Protein AF-A0A7R9FUV2-F1 (afdb_monomer)

Foldseek 3Di:
DDDPQWDQAPVGDIDGLLQQCLPDQPDPVSRSNPPDFVLSNCVNVLNLLQACVPDQPGPVSRSNPPLPPPDVQWDQQSNDSDTHHLLQQCAPDQPDPVSCSVPLQWAFDQDQVCSVVPDHDPHHATWGHHRNGIDGDDDPPPVVVVVVVVPDDDPVNVVVVVVVVVPPD

Organism: NCBI:txid69355

Solvent-accessible surface area (backbone atoms only — not comparable to full-atom values): 10008 Å² total; per-residue (Å²): 116,92,58,95,62,45,37,69,31,84,76,70,50,68,44,49,48,58,50,30,29,54,87,49,81,76,35,95,72,40,46,36,62,50,93,66,52,58,34,45,36,32,47,35,67,70,38,52,66,53,44,60,63,89,53,80,77,30,97,80,42,43,20,66,47,85,60,80,68,46,64,94,71,40,38,68,32,66,90,46,102,47,64,45,56,27,61,50,24,30,60,85,50,68,81,33,98,83,31,51,40,54,46,82,37,60,49,40,22,77,45,65,82,55,55,77,66,77,57,90,45,97,61,56,41,55,30,39,40,46,35,57,42,64,44,72,69,78,71,84,60,56,71,59,57,48,66,68,48,82,56,84,79,49,74,67,56,57,49,48,52,53,47,54,68,70,63,70,123

pLDDT: mean 77.64, std 14.31, 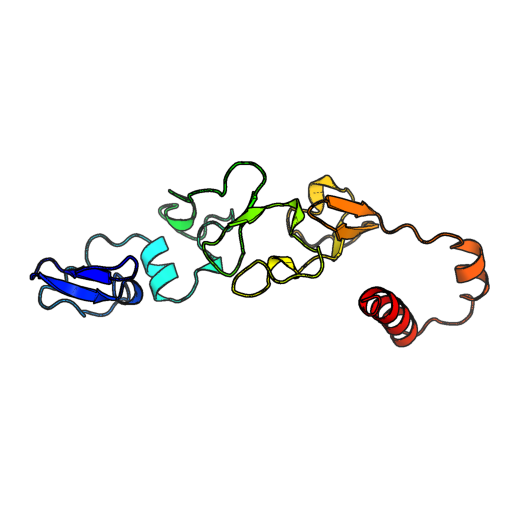range [40.72, 94.88]

Mean predicted aligned error: 15.13 Å

Nearest PDB structures (foldseek):
  7qbf-assembly1_C  TM=4.798E-01  e=4.348E-05  Homo sapiens
  5b4y-assembly1_B  TM=4.843E-01  e=1.381E-04  Homo sapiens
  2kri-assembly1_B  TM=9.204E-01  e=1.907E-02  Homo sapiens
  7qbd-assembly2_D  TM=4.870E-01  e=2.538E-04  Homo sapiens
  2fcw-assembly1_B  TM=4.653E-01  e=6.321E-04  Homo sapiens

Sequence (169 aa):
CRGPDVYECGSGECISVLLRCNQAKDCEDGSDERDCTCAELLQAKFLLRKICDGVSDCWDFSDEKNCEWCTPGQYHCLESQSCVDRDRVCDGIHDCPYGDDESHCVTVSPTESEADDHLYHRHGFLMIRKGGNWGKLCLENFNEIVREADTHWAITDIGRAACRALTYT

Radius of gyration: 22.47 Å; Cα contacts (8 Å, |Δi|>4): 250; chains: 1; bounding box: 61×35×59 Å

Structure (mmCIF, N/CA/C/O backbone):
data_AF-A0A7R9FUV2-F1
#
_entry.id   AF-A0A7R9FUV2-F1
#
loop_
_atom_site.group_PDB
_atom_site.id
_atom_site.type_symbol
_atom_site.label_atom_id
_atom_site.label_alt_id
_atom_site.label_comp_id
_atom_site.label_asym_id
_atom_site.label_entity_id
_atom_site.label_seq_id
_atom_site.pdbx_PDB_ins_code
_atom_site.Cartn_x
_atom_site.Cartn_y
_atom_site.Cartn_z
_atom_site.occupancy
_atom_site.B_iso_or_equiv
_atom_site.auth_seq_id
_atom_site.auth_comp_id
_atom_site.auth_asym_id
_atom_site.auth_atom_id
_atom_site.pdbx_PDB_model_num
ATOM 1 N N . CYS A 1 1 ? -21.450 7.288 20.146 1.00 76.25 1 CYS A N 1
ATOM 2 C CA . CYS A 1 1 ? -20.144 7.622 19.534 1.00 76.25 1 CYS A CA 1
ATOM 3 C C . CYS A 1 1 ? -20.340 8.181 18.120 1.00 76.25 1 CYS A C 1
ATOM 5 O O . CYS A 1 1 ? -21.251 7.721 17.446 1.00 76.25 1 CYS A O 1
ATOM 7 N N . ARG A 1 2 ? -19.612 9.214 17.658 1.00 73.25 2 ARG A N 1
ATOM 8 C CA . ARG A 1 2 ? -19.780 9.754 16.284 1.00 73.25 2 ARG A CA 1
ATOM 9 C C . ARG A 1 2 ? -18.431 10.071 15.635 1.00 73.25 2 ARG A C 1
ATOM 11 O O . ARG A 1 2 ? -17.863 11.122 15.904 1.00 73.25 2 ARG A O 1
ATOM 18 N N . GLY A 1 3 ? -17.964 9.164 14.784 1.00 73.19 3 GLY A N 1
ATOM 19 C CA . GLY A 1 3 ? -16.744 9.284 13.981 1.00 73.19 3 GLY A CA 1
ATOM 20 C C . GLY A 1 3 ? -16.286 7.904 13.486 1.00 73.19 3 GLY A C 1
ATOM 21 O O . GLY A 1 3 ? -16.656 6.917 14.119 1.00 73.19 3 GLY A O 1
ATOM 22 N N . PRO A 1 4 ? -15.525 7.820 12.378 1.00 73.44 4 PRO A N 1
ATOM 23 C CA . PRO A 1 4 ? -14.991 6.552 11.868 1.00 73.44 4 PRO A CA 1
ATOM 24 C C . PRO A 1 4 ? -13.932 5.930 12.798 1.00 73.44 4 PRO A C 1
ATOM 26 O O . PRO A 1 4 ? -13.773 4.717 12.809 1.00 73.44 4 PRO A O 1
ATOM 29 N N . ASP A 1 5 ? -13.282 6.737 13.643 1.00 81.88 5 ASP A N 1
ATOM 30 C CA . ASP A 1 5 ? -12.181 6.301 14.519 1.00 81.88 5 ASP A CA 1
ATOM 31 C C . ASP A 1 5 ? -12.619 5.965 15.957 1.00 81.88 5 ASP A C 1
ATOM 33 O O . ASP A 1 5 ? -11.798 5.961 16.881 1.00 81.88 5 ASP A O 1
ATOM 37 N N . VAL A 1 6 ? -13.920 5.747 16.183 1.00 89.31 6 VAL A N 1
ATOM 38 C CA . VAL A 1 6 ? -14.500 5.586 17.525 1.00 89.31 6 VAL A CA 1
ATOM 39 C C . VAL A 1 6 ? -15.315 4.298 17.616 1.00 89.31 6 VAL A C 1
ATOM 41 O O . VAL A 1 6 ? -16.228 4.080 16.823 1.00 89.31 6 VAL A O 1
ATOM 44 N N . TYR A 1 7 ? -15.030 3.489 18.633 1.00 90.50 7 TYR A N 1
ATOM 45 C CA . TYR A 1 7 ? -15.765 2.279 18.985 1.00 90.50 7 TYR A CA 1
ATOM 46 C C . TYR A 1 7 ? -16.711 2.539 20.167 1.00 90.50 7 TYR A C 1
ATOM 48 O O . TYR A 1 7 ? -16.351 3.233 21.119 1.00 90.50 7 TYR A O 1
ATOM 56 N N . GLU A 1 8 ? -17.929 1.998 20.094 1.00 93.44 8 GLU A N 1
ATOM 57 C CA . GLU A 1 8 ? -18.927 2.065 21.167 1.00 93.44 8 GLU A CA 1
ATOM 58 C C . GLU A 1 8 ? -18.901 0.768 21.977 1.00 93.44 8 GLU A C 1
ATOM 60 O O . GLU A 1 8 ? -19.211 -0.303 21.457 1.00 93.44 8 GLU A O 1
ATOM 65 N N . CYS A 1 9 ? -18.523 0.870 23.248 1.00 93.31 9 CYS A N 1
ATOM 66 C CA . CYS A 1 9 ? -18.495 -0.248 24.181 1.00 93.31 9 CYS A CA 1
ATOM 67 C C . CYS A 1 9 ? -19.910 -0.747 24.508 1.00 93.31 9 CYS A C 1
ATOM 69 O O . CYS A 1 9 ? -20.889 -0.001 24.452 1.00 93.31 9 CYS A O 1
ATOM 71 N N . GLY A 1 10 ? -20.015 -1.998 24.960 1.00 92.06 10 GLY A N 1
ATOM 72 C CA . GLY A 1 10 ? -21.259 -2.597 25.447 1.00 92.06 10 GLY A CA 1
ATOM 73 C C . GLY A 1 10 ? -21.867 -1.873 26.656 1.00 92.06 10 GLY A C 1
ATOM 74 O O . GLY A 1 10 ? -23.087 -1.897 26.827 1.00 92.06 10 GLY A O 1
ATOM 75 N N . SER A 1 11 ? -21.048 -1.188 27.460 1.00 92.88 11 SER A N 1
ATOM 76 C CA . SER A 1 11 ? -21.485 -0.312 28.560 1.00 92.88 11 SER A CA 1
ATOM 77 C C . SER A 1 11 ? -21.907 1.103 28.122 1.00 92.88 11 SER A C 1
ATOM 79 O O . SER A 1 11 ? -22.502 1.829 28.922 1.00 92.88 11 SER A O 1
ATOM 81 N N . GLY A 1 12 ? -21.719 1.468 26.846 1.00 91.88 12 GLY A N 1
ATOM 82 C CA . GLY A 1 12 ? -22.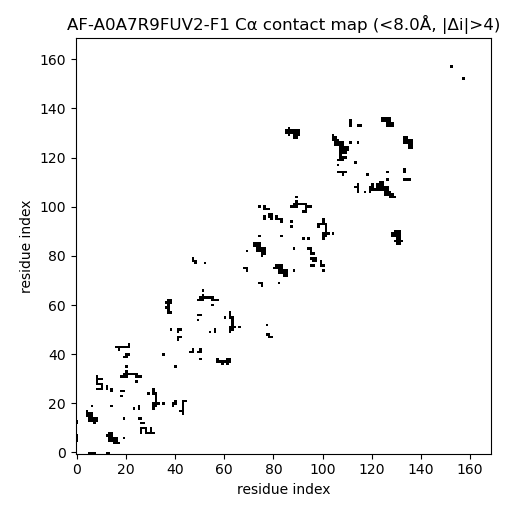187 2.723 26.240 1.00 91.88 12 GLY A CA 1
ATOM 83 C C . GLY A 1 12 ? -21.155 3.857 26.179 1.00 91.88 12 GLY A C 1
ATOM 84 O O . GLY A 1 12 ? -21.453 4.938 25.665 1.00 91.88 12 GLY A O 1
ATOM 85 N N . GLU A 1 13 ? -19.947 3.645 26.691 1.00 93.56 13 GLU A N 1
ATOM 86 C CA . GLU A 1 13 ? -18.810 4.543 26.526 1.00 93.56 13 GLU A CA 1
ATOM 87 C C . GLU A 1 13 ? -18.197 4.455 25.121 1.00 93.56 13 GLU A C 1
ATOM 89 O O . GLU A 1 13 ? -18.383 3.492 24.379 1.00 93.56 13 GLU A O 1
ATOM 94 N N . CYS A 1 14 ? -17.464 5.501 24.750 1.00 94.00 14 CYS A N 1
ATOM 95 C CA . CYS A 1 14 ? -16.830 5.629 23.447 1.00 94.00 14 CYS A CA 1
ATOM 96 C C . CYS A 1 14 ? -15.318 5.651 23.610 1.00 94.00 14 CYS A C 1
ATOM 98 O O . CYS A 1 14 ? -14.792 6.557 24.261 1.00 94.00 14 CYS A O 1
ATOM 100 N N . ILE A 1 15 ? -14.633 4.716 22.967 1.00 92.38 15 ILE A N 1
ATOM 101 C CA . ILE A 1 15 ? -13.171 4.630 22.955 1.00 92.38 15 ILE A CA 1
ATOM 102 C C . ILE A 1 15 ? -12.645 4.769 21.522 1.00 92.38 15 ILE A C 1
ATOM 104 O O . ILE A 1 15 ? -13.413 4.722 20.563 1.00 92.38 15 ILE A O 1
ATOM 108 N N . SER A 1 16 ? -11.341 4.980 21.349 1.00 89.94 16 SER A N 1
ATOM 109 C CA . SER A 1 16 ? -10.736 4.976 20.011 1.00 89.94 16 SER A CA 1
ATOM 110 C C . SER A 1 16 ? -10.776 3.570 19.411 1.00 89.94 16 SER A C 1
ATOM 112 O O . SER A 1 16 ? -10.618 2.593 20.136 1.00 89.94 16 SER A O 1
ATOM 114 N N . VAL A 1 17 ? -10.915 3.459 18.089 1.00 85.38 17 VAL A N 1
ATOM 115 C CA . VAL A 1 17 ? -10.801 2.174 17.376 1.00 85.38 17 VAL A CA 1
ATOM 116 C C . VAL A 1 17 ? -9.452 1.480 17.626 1.00 85.38 17 VAL A C 1
ATOM 118 O O . VAL A 1 17 ? -9.391 0.260 17.650 1.00 85.38 17 VAL A O 1
ATOM 121 N N . LEU A 1 18 ? -8.388 2.241 17.911 1.00 85.88 18 LEU A N 1
ATOM 122 C CA . LEU A 1 18 ? -7.069 1.701 18.271 1.00 85.88 18 LEU A CA 1
ATOM 123 C C . LEU A 1 18 ? -7.024 1.073 19.673 1.00 85.88 18 LEU A C 1
ATOM 125 O O . LEU A 1 18 ? -6.069 0.371 19.996 1.00 85.88 18 LEU A O 1
ATOM 129 N N . LEU A 1 19 ? -8.021 1.363 20.515 1.00 90.81 19 LEU A N 1
ATOM 130 C CA . LEU A 1 19 ? -8.175 0.771 21.844 1.00 90.81 19 LEU A CA 1
ATOM 131 C C . LEU A 1 19 ? -9.060 -0.478 21.825 1.00 90.81 19 LEU A C 1
ATOM 133 O O . LEU A 1 19 ? -9.177 -1.153 22.833 1.00 90.81 19 LEU A O 1
ATOM 137 N N . ARG A 1 20 ? -9.679 -0.807 20.689 1.00 91.38 20 ARG A N 1
ATOM 138 C CA . ARG A 1 20 ? -10.380 -2.077 20.543 1.00 91.38 20 ARG A CA 1
ATOM 139 C C . ARG A 1 20 ? -9.371 -3.185 20.244 1.00 91.38 20 ARG A C 1
ATOM 141 O O . ARG A 1 20 ? -8.560 -3.042 19.333 1.00 91.38 20 ARG A O 1
ATOM 148 N N . CYS A 1 21 ? -9.465 -4.300 20.966 1.00 92.56 21 CYS A N 1
ATOM 149 C CA . CYS A 1 21 ? -8.633 -5.487 20.770 1.00 92.56 21 CYS A CA 1
ATOM 150 C C . CYS A 1 21 ? -7.127 -5.220 20.944 1.00 92.56 21 CYS A C 1
ATOM 152 O O . CYS A 1 21 ? -6.285 -5.835 20.277 1.00 92.56 21 CYS A O 1
ATOM 154 N N . ASN A 1 22 ? -6.775 -4.297 21.842 1.00 91.56 22 ASN A N 1
ATOM 155 C CA . ASN A 1 22 ? -5.399 -3.884 22.116 1.00 91.56 22 ASN A CA 1
ATOM 156 C C . ASN A 1 22 ? -4.748 -4.680 23.269 1.00 91.56 22 ASN A C 1
ATOM 158 O O . ASN A 1 22 ? -3.617 -4.382 23.661 1.00 91.56 22 ASN A O 1
ATOM 162 N N . GLN A 1 23 ? -5.425 -5.716 23.778 1.00 91.25 23 GLN A N 1
ATOM 163 C CA . GLN A 1 23 ? -5.040 -6.533 24.935 1.00 91.25 23 GLN A CA 1
ATOM 164 C C . GLN A 1 23 ? -5.127 -5.812 26.289 1.00 91.25 23 GLN A C 1
ATOM 166 O O . GLN A 1 23 ? -4.614 -6.325 27.292 1.00 91.25 23 GLN A O 1
ATOM 171 N N . ALA A 1 24 ? -5.779 -4.653 26.344 1.00 92.94 24 ALA A N 1
ATOM 172 C CA . ALA A 1 24 ? -6.048 -3.896 27.553 1.00 92.94 24 ALA A CA 1
ATOM 173 C C . ALA A 1 24 ? -7.556 -3.704 27.728 1.00 92.94 24 ALA A C 1
ATOM 175 O O . ALA A 1 24 ? -8.304 -3.599 26.774 1.00 92.94 24 ALA A O 1
ATOM 176 N N . LYS A 1 25 ? -8.012 -3.691 28.982 1.00 94.88 25 LYS A N 1
ATOM 177 C CA . LYS A 1 25 ? -9.408 -3.389 29.294 1.00 94.88 25 LYS A CA 1
ATOM 178 C C . LYS A 1 25 ? -9.576 -1.871 29.379 1.00 94.88 25 LYS A C 1
ATOM 180 O O . LYS A 1 25 ? -9.292 -1.292 30.430 1.00 94.88 25 LYS A O 1
ATOM 185 N N . ASP A 1 26 ? -10.064 -1.272 28.308 1.00 94.62 26 ASP A N 1
ATOM 186 C CA . ASP A 1 26 ? -10.419 0.138 28.175 1.00 94.62 26 ASP A CA 1
ATOM 187 C C . ASP A 1 26 ? -11.932 0.375 28.343 1.00 94.62 26 ASP A C 1
ATOM 189 O O . ASP A 1 26 ? -12.325 1.399 28.908 1.00 94.62 26 ASP A O 1
ATOM 193 N N . CYS A 1 27 ? -12.788 -0.580 27.951 1.00 94.69 27 CYS A N 1
ATOM 194 C CA . CYS A 1 27 ? -14.220 -0.533 28.281 1.00 94.69 27 CYS A CA 1
ATOM 195 C C . CYS A 1 27 ? -14.477 -0.926 29.751 1.00 94.69 27 CYS A C 1
ATOM 197 O O . CYS A 1 27 ? -13.857 -1.848 30.294 1.00 94.69 27 CYS A O 1
ATOM 199 N N . GLU A 1 28 ? -15.473 -0.317 30.402 1.00 94.38 28 GLU A N 1
ATOM 200 C CA . GLU A 1 28 ? -15.859 -0.638 31.786 1.00 94.38 28 GLU A CA 1
ATOM 201 C C . GLU A 1 28 ? -16.344 -2.091 31.909 1.00 94.38 28 GLU A C 1
ATOM 203 O O . GLU A 1 28 ? -16.008 -2.799 32.871 1.00 94.38 28 GLU A O 1
ATOM 208 N N . ASP A 1 29 ? -17.054 -2.579 30.892 1.00 94.00 29 ASP A N 1
ATOM 209 C CA . ASP A 1 29 ? -17.514 -3.960 30.781 1.00 94.00 29 ASP A CA 1
ATOM 210 C C . ASP A 1 29 ? -16.506 -4.905 30.089 1.00 94.00 29 ASP A C 1
ATOM 212 O O . ASP A 1 29 ? -16.748 -6.113 30.010 1.00 94.00 29 ASP A O 1
ATOM 216 N N . GLY A 1 30 ? -15.376 -4.392 29.590 1.00 92.38 30 GLY A N 1
ATOM 217 C CA . GLY A 1 30 ? -14.372 -5.163 28.845 1.00 92.38 30 GLY A CA 1
ATOM 218 C C . GLY A 1 30 ? -14.881 -5.732 27.515 1.00 92.38 30 GLY A C 1
ATOM 219 O O . GLY A 1 30 ? -14.527 -6.852 27.144 1.00 92.38 30 GLY A O 1
ATOM 220 N N . SER A 1 31 ? -15.839 -5.068 26.866 1.00 94.81 31 SER A N 1
ATOM 221 C CA . SER A 1 31 ? -16.360 -5.467 25.546 1.00 94.81 31 SER A CA 1
ATOM 222 C C . SER A 1 31 ? -15.415 -5.165 24.387 1.00 94.81 31 SER A C 1
ATOM 224 O O . SER A 1 31 ? -15.506 -5.823 23.351 1.00 94.81 31 SER A O 1
ATOM 226 N N . ASP A 1 32 ? -14.502 -4.216 24.559 1.00 93.69 32 ASP A N 1
ATOM 227 C CA . ASP A 1 32 ? -13.383 -3.915 23.665 1.00 93.69 32 ASP A CA 1
ATOM 228 C C . ASP A 1 32 ? -12.502 -5.126 23.363 1.00 93.69 32 ASP A C 1
ATOM 230 O O . ASP A 1 32 ? -12.053 -5.258 22.233 1.00 93.69 32 ASP A O 1
ATOM 234 N N . GLU A 1 33 ? -12.339 -6.038 24.320 1.00 94.75 33 GLU A N 1
ATOM 235 C CA . GLU A 1 33 ? -11.458 -7.210 24.197 1.00 94.75 33 GLU A CA 1
ATOM 236 C C . GLU A 1 33 ? -12.210 -8.523 23.909 1.00 94.75 33 GLU A C 1
ATOM 238 O O . GLU A 1 33 ? -11.668 -9.623 24.053 1.00 94.75 33 GLU A O 1
ATOM 243 N N . ARG A 1 34 ? -13.492 -8.434 23.536 1.00 92.00 34 ARG A N 1
ATOM 244 C CA . ARG A 1 34 ? -14.338 -9.588 23.199 1.00 92.00 34 ARG A CA 1
ATOM 245 C C . ARG A 1 34 ? -14.565 -9.686 21.692 1.00 92.00 34 ARG A C 1
ATOM 247 O O . ARG A 1 34 ? -14.757 -8.672 21.023 1.00 92.00 34 ARG A O 1
ATOM 254 N N . ASP A 1 35 ? -14.589 -10.927 21.199 1.00 89.75 35 ASP A N 1
ATOM 255 C CA . ASP A 1 35 ? -14.830 -11.288 19.793 1.00 89.75 35 ASP A CA 1
ATOM 256 C C . ASP A 1 35 ? -13.914 -10.555 18.796 1.00 89.75 35 ASP A C 1
ATOM 258 O O . ASP A 1 35 ? -14.351 -10.089 17.748 1.00 89.75 35 ASP A O 1
ATOM 262 N N . CYS A 1 36 ? -12.630 -10.460 19.146 1.00 89.69 36 CYS A N 1
ATOM 263 C CA . CYS A 1 36 ? -11.596 -9.827 18.335 1.00 89.69 36 CYS A CA 1
ATOM 264 C C . CYS A 1 36 ? -11.132 -10.708 17.171 1.00 89.69 36 CYS A C 1
ATOM 266 O O . CYS A 1 36 ? -10.859 -11.901 17.341 1.00 89.69 36 CYS A O 1
ATOM 268 N N . THR A 1 37 ? -10.954 -10.087 16.012 1.00 89.94 37 THR A N 1
ATOM 269 C CA . THR A 1 37 ? -10.251 -10.647 14.856 1.00 89.94 37 THR A CA 1
ATOM 270 C C . THR A 1 37 ? -8.746 -10.426 14.971 1.00 89.94 37 THR A C 1
ATOM 272 O O . THR A 1 37 ? -8.259 -9.578 15.726 1.00 89.94 37 THR A O 1
ATOM 275 N N . CYS A 1 38 ? -7.972 -11.191 14.207 1.00 89.38 38 CYS A N 1
ATOM 276 C CA . CYS A 1 38 ? -6.533 -10.960 14.146 1.00 89.38 38 CYS A CA 1
ATOM 277 C C . CYS A 1 38 ? -6.172 -9.621 13.467 1.00 89.38 38 CYS A C 1
ATOM 279 O O . CYS A 1 38 ? -5.225 -8.967 13.905 1.00 89.38 38 CYS A O 1
ATOM 281 N N . ALA A 1 39 ? -6.941 -9.167 12.472 1.00 86.88 39 ALA A N 1
ATOM 282 C CA . ALA A 1 39 ? -6.745 -7.869 11.827 1.00 86.88 39 ALA A CA 1
ATOM 283 C C . ALA A 1 39 ? -6.905 -6.692 12.803 1.00 86.88 39 ALA A C 1
ATOM 285 O O . ALA A 1 39 ? -6.070 -5.790 12.808 1.00 86.88 39 ALA A O 1
ATOM 286 N N . GLU A 1 40 ? -7.907 -6.725 13.691 1.00 88.25 40 GLU A N 1
ATOM 287 C CA . GLU A 1 40 ? -8.077 -5.705 14.742 1.00 88.25 40 GLU A CA 1
ATOM 288 C C . GLU A 1 40 ? -6.859 -5.658 15.680 1.00 88.25 40 GLU A C 1
ATOM 290 O O . GLU A 1 40 ? -6.377 -4.582 16.034 1.00 88.25 40 GLU A O 1
ATOM 295 N N . LEU A 1 41 ? -6.276 -6.817 16.009 1.00 89.00 41 LEU A N 1
ATOM 296 C CA . LEU A 1 41 ? -5.042 -6.881 16.794 1.00 89.00 41 LEU A CA 1
ATOM 297 C C . LEU A 1 41 ? -3.839 -6.287 16.041 1.00 89.00 41 LEU A C 1
ATOM 299 O O . LEU A 1 41 ? -2.979 -5.650 16.655 1.00 89.00 41 LEU A O 1
ATOM 303 N N . LEU A 1 42 ? -3.737 -6.510 14.726 1.00 87.38 42 LEU A N 1
ATOM 304 C CA . LEU A 1 42 ? -2.697 -5.892 13.896 1.00 87.38 42 LEU A CA 1
ATOM 305 C C . LEU A 1 42 ? -2.867 -4.371 13.851 1.00 87.38 42 LEU A C 1
ATOM 307 O O . LEU A 1 42 ? -1.885 -3.646 14.020 1.00 87.38 42 LEU A O 1
ATOM 311 N N . GLN A 1 43 ? -4.101 -3.888 13.714 1.00 85.12 43 GLN A N 1
ATOM 312 C CA . GLN A 1 43 ? -4.432 -2.467 13.730 1.00 85.12 43 GLN A CA 1
ATOM 313 C C . GLN A 1 43 ? -4.069 -1.811 15.069 1.00 85.12 43 GLN A C 1
ATOM 315 O O . GLN A 1 43 ? -3.359 -0.804 15.077 1.00 85.12 43 GLN A O 1
ATOM 320 N N . ALA A 1 44 ? -4.452 -2.414 16.198 1.00 86.75 44 ALA A N 1
ATOM 321 C CA . ALA A 1 44 ? -4.100 -1.926 17.534 1.00 86.75 44 ALA A CA 1
ATOM 322 C C . ALA A 1 44 ? -2.578 -1.927 17.794 1.00 86.75 44 ALA A C 1
ATOM 324 O O . ALA A 1 44 ? -2.060 -1.111 18.557 1.00 86.75 44 ALA A O 1
ATOM 325 N N . LYS A 1 45 ? -1.831 -2.814 17.123 1.00 87.56 45 LYS A N 1
ATOM 326 C CA . LYS A 1 45 ? -0.358 -2.865 17.156 1.00 87.56 45 LYS A CA 1
ATOM 327 C C . LYS A 1 45 ? 0.324 -1.921 16.166 1.00 87.56 45 LYS A C 1
ATOM 329 O O . LYS A 1 45 ? 1.550 -1.971 16.061 1.00 87.56 45 LYS A O 1
ATOM 334 N N . PHE A 1 46 ? -0.429 -1.084 15.452 1.00 82.94 46 PHE A N 1
ATOM 335 C CA . PHE A 1 46 ? 0.084 -0.208 14.392 1.00 82.94 46 PHE A CA 1
ATOM 336 C C . PHE A 1 46 ? 0.788 -0.979 13.263 1.00 82.94 46 PHE A C 1
ATOM 338 O O . PHE A 1 46 ? 1.726 -0.491 12.637 1.00 82.94 46 PHE A O 1
ATOM 345 N N . LEU A 1 47 ? 0.338 -2.205 12.995 1.00 82.62 47 LEU A N 1
ATOM 346 C CA . LEU A 1 47 ? 0.826 -3.065 11.920 1.00 82.62 47 LEU A CA 1
ATOM 347 C C . LEU A 1 47 ? -0.134 -3.041 10.724 1.00 82.62 47 LEU A C 1
ATOM 349 O O . LEU A 1 47 ? -0.421 -4.082 10.146 1.00 82.62 47 LEU A O 1
ATOM 353 N N . LE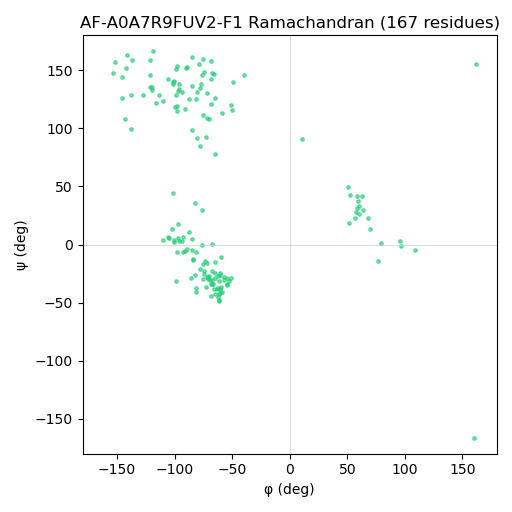U A 1 48 ? -0.612 -1.853 10.341 1.00 77.12 48 LEU A N 1
ATOM 354 C CA . LEU A 1 48 ? -1.533 -1.675 9.208 1.00 77.12 48 LEU A CA 1
ATOM 355 C C . LEU A 1 48 ? -0.967 -2.223 7.892 1.00 77.12 48 LEU A C 1
ATOM 357 O O . LEU A 1 48 ? -1.717 -2.759 7.092 1.00 77.12 48 LEU A O 1
ATOM 361 N N . ARG A 1 49 ? 0.360 -2.197 7.724 1.00 75.50 49 ARG A N 1
ATOM 362 C CA . ARG A 1 49 ? 1.079 -2.789 6.581 1.00 75.50 49 ARG A CA 1
ATOM 363 C C . ARG A 1 49 ? 0.895 -4.302 6.395 1.00 75.50 49 ARG A C 1
ATOM 365 O O . ARG A 1 49 ? 1.421 -4.839 5.437 1.00 75.50 49 ARG A O 1
ATOM 372 N N . LYS A 1 50 ? 0.308 -4.984 7.383 1.00 82.62 50 LYS A N 1
ATOM 373 C CA . LYS A 1 50 ? 0.019 -6.428 7.396 1.00 82.62 50 LYS A CA 1
ATOM 374 C C . LYS A 1 50 ? -1.468 -6.712 7.160 1.00 82.62 50 LYS A C 1
ATOM 376 O O . LYS A 1 50 ? -1.925 -7.822 7.382 1.00 82.62 50 LYS A O 1
ATOM 381 N N . ILE A 1 51 ? -2.248 -5.671 6.874 1.00 82.56 51 ILE A N 1
ATOM 382 C CA . ILE A 1 51 ? -3.674 -5.756 6.583 1.00 82.56 51 ILE A CA 1
ATOM 383 C C . ILE A 1 51 ? -3.816 -5.433 5.100 1.00 82.56 51 ILE A C 1
ATOM 385 O O . ILE A 1 51 ? -3.404 -4.356 4.670 1.00 82.56 51 ILE A O 1
ATOM 389 N N . CYS A 1 52 ? -4.417 -6.346 4.342 1.00 76.44 52 CYS A N 1
ATOM 390 C CA . CYS A 1 52 ? -4.608 -6.239 2.900 1.00 76.44 52 CYS A CA 1
ATOM 391 C C . CYS A 1 52 ? -3.289 -6.111 2.117 1.00 76.44 52 CYS A C 1
ATOM 393 O O . CYS A 1 52 ? -3.228 -5.372 1.131 1.00 76.44 52 CYS A O 1
ATOM 395 N N . ASP A 1 53 ? -2.237 -6.812 2.549 1.00 75.31 53 ASP A N 1
ATOM 396 C CA . ASP A 1 53 ? -0.929 -6.830 1.879 1.00 75.31 53 ASP A CA 1
ATOM 397 C C . ASP A 1 53 ? -0.785 -8.004 0.889 1.00 75.31 53 ASP A C 1
ATOM 399 O O . ASP A 1 53 ? 0.260 -8.180 0.256 1.00 75.31 53 ASP A O 1
ATOM 403 N N . GLY A 1 54 ? -1.852 -8.794 0.712 1.00 72.19 54 GLY A N 1
ATOM 404 C CA . GLY A 1 54 ? -1.883 -9.958 -0.171 1.00 72.19 54 GLY A CA 1
ATOM 405 C C . GLY A 1 54 ? -1.229 -11.198 0.441 1.00 72.19 54 GLY A C 1
ATOM 406 O O . GLY A 1 54 ? -1.170 -12.251 -0.209 1.00 72.19 54 GLY A O 1
ATOM 407 N N . VAL A 1 55 ? -0.746 -11.101 1.681 1.00 78.56 55 VAL A N 1
ATOM 408 C CA . VAL A 1 55 ? -0.159 -12.190 2.449 1.00 78.56 55 VAL A CA 1
ATOM 409 C C . VAL A 1 55 ? -1.069 -12.490 3.630 1.00 78.56 55 VAL A C 1
ATOM 411 O O . VAL A 1 55 ? -1.414 -11.631 4.420 1.00 78.56 55 VAL A O 1
ATOM 414 N N . SER A 1 56 ? -1.424 -13.763 3.804 1.00 86.19 56 SER A N 1
ATOM 415 C CA . SER A 1 56 ? -2.117 -14.185 5.022 1.00 86.19 56 SER A CA 1
ATOM 416 C C . SER A 1 56 ? -1.140 -14.190 6.205 1.00 86.19 56 SER A C 1
ATOM 418 O O . SER A 1 56 ? -0.446 -15.178 6.461 1.00 86.19 56 SER A O 1
ATOM 420 N N . ASP A 1 57 ? -1.096 -13.076 6.920 1.00 86.62 57 ASP A N 1
ATOM 421 C CA . ASP A 1 57 ? -0.450 -12.861 8.207 1.00 86.62 57 ASP A CA 1
ATOM 422 C C . ASP A 1 57 ? -1.316 -13.334 9.388 1.00 86.62 57 ASP A C 1
ATOM 424 O O . ASP A 1 57 ? -0.785 -13.704 10.445 1.00 86.62 57 ASP A O 1
ATOM 428 N N . CYS A 1 58 ? -2.641 -13.361 9.222 1.00 89.44 58 CYS A N 1
ATOM 429 C CA . CYS A 1 58 ? -3.583 -13.767 10.257 1.00 89.44 58 CYS A CA 1
ATOM 430 C C . CYS A 1 58 ? -4.119 -15.198 10.117 1.00 89.44 58 CYS A C 1
ATOM 432 O O . CYS A 1 58 ? -4.493 -15.670 9.046 1.00 89.44 58 CYS A O 1
ATOM 434 N N . TRP A 1 59 ? -4.247 -15.879 11.262 1.00 87.31 59 TRP A N 1
ATOM 435 C CA . TRP A 1 59 ? -4.724 -17.268 11.372 1.00 87.31 59 TRP A CA 1
ATOM 436 C C . TRP A 1 59 ? -6.184 -17.469 10.939 1.00 87.31 59 TRP A C 1
ATOM 438 O O . TRP A 1 59 ? -6.575 -18.575 10.568 1.00 87.31 59 TRP A O 1
ATOM 448 N N . ASP A 1 60 ? -6.989 -16.413 10.999 1.00 87.62 60 ASP A N 1
ATOM 449 C CA . ASP A 1 60 ? -8.397 -16.372 10.602 1.00 87.62 60 ASP A CA 1
ATOM 450 C C . ASP A 1 60 ? -8.603 -15.741 9.209 1.00 87.62 60 ASP A C 1
ATOM 452 O O . ASP A 1 60 ? -9.753 -15.603 8.769 1.00 87.62 60 ASP A O 1
ATOM 456 N N . PHE A 1 61 ? -7.515 -15.392 8.503 1.00 82.94 61 PHE A N 1
ATOM 457 C CA . PHE A 1 61 ? -7.517 -14.684 7.214 1.00 82.94 61 PHE A CA 1
ATOM 458 C C . PHE A 1 61 ? -8.257 -13.332 7.285 1.00 82.94 61 PHE A C 1
ATOM 460 O O . PHE A 1 61 ? -8.828 -12.885 6.295 1.00 82.94 61 PHE A O 1
ATOM 467 N N . 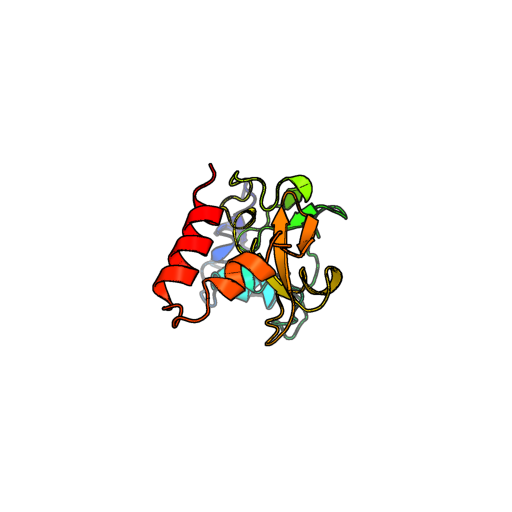SER A 1 62 ? -8.389 -12.739 8.480 1.00 88.00 62 SER A N 1
ATOM 468 C CA . SER A 1 62 ? -9.131 -11.482 8.677 1.00 88.00 62 SER A CA 1
ATOM 469 C C . SER A 1 62 ? -8.411 -10.261 8.115 1.00 88.00 62 SER A C 1
ATOM 471 O O . SER A 1 62 ? -9.069 -9.308 7.720 1.00 88.00 62 SER A O 1
ATOM 473 N N . ASP A 1 63 ? -7.086 -10.317 8.054 1.00 82.94 63 ASP A N 1
ATOM 474 C CA . ASP A 1 63 ? -6.197 -9.341 7.427 1.00 82.94 63 ASP A CA 1
ATOM 475 C C . ASP A 1 63 ? -6.443 -9.188 5.927 1.00 82.94 63 ASP A C 1
ATOM 477 O O . ASP A 1 63 ? -6.323 -8.091 5.401 1.00 82.94 63 ASP A O 1
ATOM 481 N N . GLU A 1 64 ? -6.862 -10.264 5.266 1.00 84.56 64 GLU A N 1
ATOM 482 C CA . GLU A 1 64 ? -7.141 -10.305 3.827 1.00 84.56 64 GLU A CA 1
ATOM 483 C C . GLU A 1 64 ? -8.652 -10.347 3.514 1.00 84.56 64 GLU A C 1
ATOM 485 O O . GLU A 1 64 ? -9.077 -10.529 2.367 1.00 84.56 64 GLU A O 1
ATOM 490 N N . LYS A 1 65 ? -9.507 -10.201 4.536 1.00 76.25 65 LYS A N 1
ATOM 491 C CA . LYS A 1 65 ? -10.972 -10.179 4.395 1.00 76.25 65 LYS A CA 1
ATOM 492 C C . LYS A 1 65 ? -11.498 -8.761 4.455 1.00 76.25 65 LYS A C 1
ATOM 494 O O . LYS A 1 65 ? -11.129 -7.979 5.316 1.00 76.25 65 LYS A O 1
ATOM 499 N N . ASN A 1 66 ? -12.479 -8.482 3.598 1.00 66.31 66 ASN A N 1
ATOM 500 C CA . ASN A 1 66 ? -13.180 -7.198 3.575 1.00 66.31 66 ASN A CA 1
ATOM 501 C C . ASN A 1 66 ? -12.245 -5.998 3.361 1.00 66.31 66 ASN A C 1
ATOM 503 O O . ASN A 1 66 ? -12.556 -4.880 3.764 1.00 66.31 66 ASN A O 1
ATOM 507 N N . CYS A 1 67 ? -11.127 -6.234 2.678 1.00 70.19 67 CYS A N 1
ATOM 508 C CA . CYS A 1 67 ? -10.430 -5.187 1.970 1.00 70.19 67 CYS A CA 1
ATOM 509 C C . CYS A 1 67 ? -11.437 -4.618 0.967 1.00 70.19 67 CYS A C 1
ATOM 511 O O . CYS A 1 67 ? -11.862 -5.323 0.045 1.00 70.19 67 CYS A O 1
ATOM 513 N N . GLU A 1 68 ? -11.860 -3.366 1.152 1.00 61.00 68 GLU A N 1
ATOM 514 C CA . GLU A 1 68 ? -12.369 -2.580 0.034 1.00 61.00 68 GLU A CA 1
ATOM 515 C C . GLU A 1 68 ? -11.176 -2.388 -0.894 1.00 61.00 68 GLU A C 1
ATOM 517 O O . GLU A 1 68 ? -10.492 -1.370 -0.857 1.00 61.00 68 GLU A O 1
ATOM 522 N N . TRP A 1 69 ? -10.855 -3.436 -1.660 1.00 62.66 69 TRP A N 1
ATOM 523 C CA . TRP A 1 69 ? -9.868 -3.344 -2.710 1.00 62.66 69 TRP A CA 1
ATOM 524 C C . TRP A 1 69 ? -10.300 -2.143 -3.526 1.00 62.66 69 TRP A C 1
ATOM 526 O O . TRP A 1 69 ? -11.444 -2.092 -3.997 1.00 62.66 69 TRP A O 1
ATOM 536 N N . CYS A 1 70 ? -9.410 -1.155 -3.598 1.00 69.25 70 CYS A N 1
ATOM 537 C CA . CYS A 1 70 ? -9.601 0.028 -4.407 1.00 69.25 70 CYS A CA 1
ATOM 538 C C . CYS A 1 70 ? -10.233 -0.376 -5.740 1.00 69.25 70 CYS A C 1
ATOM 540 O O . CYS A 1 70 ? -9.972 -1.478 -6.242 1.00 69.25 70 CYS A O 1
ATOM 542 N N . THR A 1 71 ? -11.090 0.478 -6.307 1.00 72.69 71 THR A N 1
ATOM 543 C CA . THR A 1 71 ? -11.808 0.098 -7.531 1.00 72.69 71 THR A CA 1
ATOM 544 C C . THR A 1 71 ? -10.831 -0.471 -8.567 1.00 72.69 71 THR A C 1
ATOM 546 O O . THR A 1 71 ? -9.706 0.026 -8.658 1.00 72.69 71 THR A O 1
ATOM 549 N N . PRO A 1 72 ? -11.191 -1.540 -9.305 1.00 69.00 72 PRO A N 1
ATOM 550 C CA . PRO A 1 72 ? -10.236 -2.234 -10.163 1.00 69.00 72 PRO A CA 1
ATOM 551 C C . PRO A 1 72 ? -9.477 -1.255 -11.067 1.00 69.00 72 PRO A C 1
ATOM 553 O O . PRO A 1 72 ? -10.082 -0.595 -11.909 1.00 69.00 72 PRO A O 1
ATOM 556 N N . GLY A 1 73 ? -8.158 -1.158 -10.876 1.00 71.25 73 GLY A N 1
ATOM 557 C CA . GLY A 1 73 ? -7.305 -0.182 -11.565 1.00 71.25 73 GLY A CA 1
ATOM 558 C C . GLY A 1 73 ? -6.767 0.957 -10.691 1.00 71.25 73 GLY A C 1
ATOM 559 O O . GLY A 1 73 ? -5.938 1.719 -11.174 1.00 71.25 73 GLY A O 1
ATOM 560 N N . GLN A 1 74 ? -7.167 1.057 -9.427 1.00 81.31 74 GLN A N 1
ATOM 561 C CA . GLN A 1 74 ? -6.577 1.976 -8.454 1.00 81.31 74 GLN A CA 1
ATOM 562 C C . GLN A 1 74 ? -5.401 1.337 -7.703 1.00 81.31 74 GLN A C 1
ATOM 564 O O . GLN A 1 74 ? -5.326 0.116 -7.557 1.00 81.31 74 GLN A O 1
ATOM 569 N N . TYR A 1 75 ? -4.472 2.175 -7.255 1.00 79.62 75 TYR A N 1
ATOM 570 C CA . TYR A 1 75 ? -3.346 1.809 -6.407 1.00 79.62 75 TYR A CA 1
ATOM 571 C C . TYR A 1 75 ? -3.713 2.026 -4.943 1.00 79.62 75 TYR A C 1
ATOM 573 O O . TYR A 1 75 ? -4.243 3.073 -4.571 1.00 79.62 75 TYR A O 1
ATOM 581 N N . HIS A 1 76 ? -3.446 1.011 -4.131 1.00 80.62 76 HIS A N 1
ATOM 582 C CA . HIS A 1 76 ? -3.628 1.071 -2.692 1.00 80.62 76 HIS A CA 1
ATOM 583 C C . HIS A 1 76 ? -2.357 1.624 -2.057 1.00 80.62 76 HIS A C 1
ATOM 585 O O . HIS A 1 76 ? -1.275 1.081 -2.284 1.00 80.62 76 HIS A O 1
ATOM 591 N N . CYS A 1 77 ? -2.498 2.683 -1.267 1.00 81.69 77 CYS A N 1
ATOM 592 C CA . CYS A 1 77 ? -1.382 3.221 -0.510 1.00 81.69 77 CYS A CA 1
ATOM 593 C C . CYS A 1 77 ? -0.940 2.181 0.533 1.00 81.69 77 CYS A C 1
ATOM 595 O O . CYS A 1 77 ? -1.741 1.701 1.324 1.00 81.69 77 CYS A O 1
ATOM 597 N N . LEU A 1 78 ? 0.331 1.808 0.569 1.00 72.12 78 LEU A N 1
ATOM 598 C CA . LEU A 1 78 ? 0.837 0.751 1.453 1.00 72.12 78 LEU A CA 1
ATOM 599 C C . LEU A 1 78 ? 0.775 1.151 2.932 1.00 72.12 78 LEU A C 1
ATOM 601 O O . LEU A 1 78 ? 0.587 0.309 3.809 1.00 72.12 78 LEU A O 1
ATOM 605 N N . GLU A 1 79 ? 0.911 2.448 3.209 1.00 69.94 79 GLU A N 1
ATOM 606 C CA . GLU A 1 79 ? 0.988 2.981 4.569 1.00 69.94 79 GLU A CA 1
ATOM 607 C C . GLU A 1 79 ? -0.349 3.580 5.054 1.00 69.94 79 GLU A C 1
ATOM 609 O O . GLU A 1 79 ? -0.438 4.107 6.164 1.00 69.94 79 GLU A O 1
ATOM 614 N N . SER A 1 80 ? -1.413 3.523 4.242 1.00 71.19 80 SER A N 1
ATOM 615 C CA . SER A 1 80 ? -2.745 4.020 4.619 1.00 71.19 80 SER A CA 1
ATOM 616 C C . SER A 1 80 ? -3.863 3.270 3.901 1.00 71.19 80 SER A C 1
ATOM 618 O O . SER A 1 80 ? -3.670 2.807 2.795 1.00 71.19 80 SER A O 1
ATOM 620 N N . GLN A 1 81 ? -5.080 3.256 4.439 1.00 70.44 81 GLN A N 1
ATOM 621 C CA . GLN A 1 81 ? -6.247 2.664 3.758 1.00 70.44 81 GLN A CA 1
ATOM 622 C C . GLN A 1 81 ? -6.806 3.548 2.620 1.00 70.44 81 GLN A C 1
ATOM 624 O O . GLN A 1 81 ? -8.009 3.570 2.364 1.00 70.44 81 GLN A O 1
ATOM 629 N N . SER A 1 82 ? -5.947 4.343 1.980 1.00 77.56 82 SER A N 1
ATOM 630 C CA . SER A 1 82 ? -6.323 5.276 0.918 1.00 77.56 82 SER A CA 1
ATOM 631 C C . SER A 1 82 ? -6.035 4.664 -0.447 1.00 77.56 82 SER A C 1
ATOM 633 O O . SER A 1 82 ? -5.104 3.878 -0.614 1.00 77.56 82 SER A O 1
ATOM 635 N N . CYS A 1 83 ? -6.819 5.070 -1.437 1.00 83.81 83 CYS A N 1
ATOM 636 C CA . CYS A 1 83 ? -6.681 4.623 -2.813 1.00 83.81 83 CYS A CA 1
ATOM 637 C C . CYS A 1 83 ? -6.439 5.824 -3.720 1.00 83.81 83 CYS A C 1
ATOM 639 O O . CYS A 1 83 ? -7.148 6.828 -3.619 1.00 83.81 83 CYS A O 1
ATOM 641 N N . VAL A 1 84 ? -5.487 5.696 -4.636 1.00 87.81 84 VAL A N 1
ATOM 642 C CA . VAL A 1 84 ? -5.205 6.689 -5.679 1.00 87.81 84 VAL A CA 1
ATOM 643 C C . VAL A 1 84 ? -5.350 6.043 -7.052 1.00 87.81 84 VAL A C 1
ATOM 645 O O . VAL A 1 84 ? -5.312 4.820 -7.194 1.00 87.81 84 VAL A O 1
ATOM 648 N N . ASP A 1 85 ? -5.564 6.842 -8.091 1.00 88.62 85 ASP A N 1
ATOM 649 C CA . ASP A 1 85 ? -5.621 6.303 -9.450 1.00 88.62 85 ASP A CA 1
ATOM 650 C C . ASP A 1 85 ? -4.235 5.800 -9.870 1.00 88.62 85 ASP A C 1
ATOM 652 O O . ASP A 1 85 ? -3.228 6.430 -9.550 1.00 88.62 85 ASP A O 1
ATOM 656 N N . ARG A 1 86 ? -4.159 4.684 -10.612 1.00 85.75 86 ARG A N 1
ATOM 657 C CA . ARG A 1 86 ? -2.863 4.126 -11.050 1.00 85.75 86 ARG A CA 1
ATOM 658 C C . ARG A 1 86 ? -1.999 5.141 -11.793 1.00 85.75 86 ARG A C 1
ATOM 660 O O . ARG A 1 86 ? -0.786 5.109 -11.640 1.00 85.75 86 ARG A O 1
ATOM 667 N N . ASP A 1 87 ? -2.611 6.037 -12.563 1.00 87.06 87 ASP A N 1
ATOM 668 C CA . ASP A 1 87 ? -1.900 7.064 -13.332 1.00 87.06 87 ASP A CA 1
ATOM 669 C C . ASP A 1 87 ? -1.169 8.092 -12.453 1.00 87.06 87 ASP A C 1
ATOM 671 O O . ASP A 1 87 ? -0.305 8.800 -12.964 1.00 87.06 87 ASP A O 1
ATOM 675 N N . ARG A 1 88 ? -1.490 8.157 -11.153 1.00 87.12 88 ARG A N 1
ATOM 676 C CA . ARG A 1 88 ? -0.825 9.023 -10.166 1.00 87.12 88 ARG A CA 1
ATOM 677 C C . ARG A 1 88 ? 0.353 8.365 -9.466 1.00 87.12 88 ARG A C 1
ATOM 679 O O . ARG A 1 88 ? 1.045 8.992 -8.693 1.00 87.12 88 ARG A O 1
ATOM 686 N N . VAL A 1 89 ? 0.591 7.083 -9.722 1.00 89.00 89 VAL A N 1
ATOM 687 C CA . VAL A 1 89 ? 1.695 6.376 -9.076 1.00 89.00 89 VAL A CA 1
ATOM 688 C C . VAL A 1 89 ? 2.991 6.679 -9.814 1.00 89.00 89 VAL A C 1
ATOM 690 O O . VAL A 1 89 ? 3.086 6.404 -11.017 1.00 89.00 89 VAL A O 1
ATOM 693 N N . CYS A 1 90 ? 4.012 7.156 -9.109 1.00 86.25 90 CYS A N 1
ATOM 694 C CA . CYS A 1 90 ? 5.286 7.573 -9.691 1.00 86.25 90 CYS A CA 1
ATOM 695 C C . CYS A 1 90 ? 5.111 8.682 -10.739 1.00 86.25 90 CYS A C 1
ATOM 697 O O . CYS A 1 90 ? 5.692 8.618 -11.834 1.00 86.25 90 CYS A O 1
ATOM 699 N N . ASP A 1 91 ? 4.243 9.650 -10.457 1.00 85.19 91 ASP A N 1
ATOM 700 C CA . ASP A 1 91 ? 3.999 10.820 -11.300 1.00 85.19 91 ASP A CA 1
ATOM 701 C C . ASP A 1 91 ? 4.778 12.070 -10.835 1.00 85.19 91 ASP A C 1
ATOM 703 O O . ASP A 1 91 ? 4.856 13.063 -11.568 1.00 85.19 91 ASP A O 1
ATOM 707 N N . GLY A 1 92 ? 5.454 11.974 -9.685 1.00 84.12 92 GLY A N 1
ATOM 708 C CA . GLY A 1 92 ? 6.229 13.034 -9.047 1.00 84.12 92 GLY A CA 1
ATOM 709 C C . GLY A 1 92 ? 5.463 13.811 -7.972 1.00 84.12 92 GLY A C 1
ATOM 710 O O . GLY A 1 92 ? 6.007 14.784 -7.437 1.00 84.12 92 GLY A O 1
ATOM 711 N N . ILE A 1 93 ? 4.222 13.431 -7.664 1.00 85.19 93 ILE A N 1
ATOM 712 C CA . ILE A 1 93 ? 3.342 14.081 -6.693 1.00 85.19 93 ILE A CA 1
ATOM 713 C C . ILE A 1 93 ? 2.998 13.074 -5.596 1.00 85.19 93 ILE A C 1
ATOM 715 O O . ILE A 1 93 ? 2.692 11.930 -5.859 1.00 85.19 93 ILE A O 1
ATOM 719 N N . HIS A 1 94 ? 3.054 13.502 -4.334 1.00 90.38 94 HIS A N 1
ATOM 720 C CA . HIS A 1 94 ? 2.616 12.659 -3.222 1.00 90.38 94 HIS A CA 1
ATOM 721 C C . HIS A 1 94 ? 1.083 12.721 -3.122 1.00 90.38 94 HIS A C 1
ATOM 723 O O . HIS A 1 94 ? 0.549 13.617 -2.456 1.00 90.38 94 HIS A O 1
ATOM 729 N N . ASP A 1 95 ? 0.379 11.809 -3.789 1.00 87.62 95 ASP A N 1
ATOM 730 C CA . ASP A 1 95 ? -1.075 11.660 -3.700 1.00 87.62 95 ASP A CA 1
ATOM 731 C C . ASP A 1 95 ? -1.494 10.775 -2.517 1.00 87.62 95 ASP A C 1
ATOM 733 O O . ASP A 1 95 ? -2.569 10.985 -1.942 1.00 87.62 95 ASP A O 1
ATOM 737 N N . CYS A 1 96 ? -0.653 9.824 -2.095 1.00 85.69 96 CYS A N 1
ATOM 738 C CA . CYS A 1 96 ? -0.898 9.078 -0.864 1.00 85.69 96 CYS A CA 1
ATOM 739 C C . CYS A 1 96 ? -0.601 9.935 0.385 1.00 85.69 96 CYS A C 1
ATOM 741 O O . CYS A 1 96 ? 0.334 10.741 0.383 1.00 85.69 96 CYS A O 1
ATOM 743 N N . PRO A 1 97 ? -1.313 9.730 1.515 1.00 85.06 97 PRO A N 1
ATOM 744 C CA . PRO A 1 97 ? -1.099 10.487 2.758 1.00 85.06 97 PRO A CA 1
ATOM 745 C C . PRO A 1 97 ? 0.341 10.467 3.283 1.00 85.06 97 PRO A C 1
ATOM 747 O O . PRO A 1 97 ? 0.771 11.408 3.952 1.00 85.06 97 PRO A O 1
ATOM 750 N N . TYR A 1 98 ? 1.072 9.394 2.981 1.00 83.00 98 TYR A N 1
ATOM 751 C CA . TYR A 1 98 ? 2.467 9.203 3.365 1.00 83.00 98 TYR A CA 1
ATOM 752 C C . TYR A 1 98 ? 3.436 9.269 2.170 1.00 83.00 98 TYR A C 1
ATOM 754 O O . TYR A 1 98 ? 4.640 9.119 2.369 1.00 83.00 98 TYR A O 1
ATOM 762 N N . GLY A 1 99 ? 2.941 9.556 0.958 1.00 85.44 99 GLY A N 1
ATOM 763 C CA . GLY A 1 99 ? 3.742 9.673 -0.267 1.00 85.44 99 GLY A CA 1
ATOM 764 C C . GLY A 1 99 ? 4.347 8.360 -0.762 1.00 85.44 99 GLY A C 1
ATOM 765 O O . GLY A 1 99 ? 5.386 8.367 -1.419 1.00 85.44 99 GLY A O 1
ATOM 766 N N . ASP A 1 100 ? 3.765 7.224 -0.381 1.00 83.94 100 ASP A N 1
ATOM 767 C CA . ASP A 1 100 ? 4.256 5.899 -0.754 1.00 83.94 100 ASP A CA 1
ATOM 768 C C . ASP A 1 100 ? 3.947 5.524 -2.214 1.00 83.94 100 ASP A C 1
ATOM 770 O O . ASP A 1 100 ? 4.620 4.663 -2.777 1.00 83.94 100 ASP A O 1
ATOM 774 N N . ASP A 1 101 ? 3.017 6.218 -2.863 1.00 86.38 101 ASP A N 1
ATOM 775 C CA . ASP A 1 101 ? 2.807 6.192 -4.313 1.00 86.38 101 ASP A CA 1
ATOM 776 C C . ASP A 1 101 ? 4.023 6.671 -5.116 1.00 86.38 101 ASP A C 1
ATOM 778 O O . ASP A 1 101 ? 4.229 6.235 -6.247 1.00 86.38 101 ASP A O 1
ATOM 782 N N . GLU A 1 102 ? 4.880 7.488 -4.509 1.00 88.69 102 GLU A N 1
ATOM 783 C CA . GLU A 1 102 ? 6.154 7.930 -5.089 1.00 88.69 102 GLU A CA 1
ATOM 784 C C . GLU A 1 102 ? 7.346 7.092 -4.604 1.00 88.69 102 GLU A C 1
ATOM 786 O O . GLU A 1 102 ? 8.513 7.370 -4.906 1.00 88.69 102 GLU A O 1
ATOM 791 N N . SER A 1 103 ? 7.070 6.032 -3.844 1.00 81.38 103 SER A N 1
ATOM 792 C CA . SER A 1 103 ? 8.070 5.078 -3.383 1.00 81.38 103 SER A CA 1
ATOM 793 C C . SER A 1 103 ? 8.096 3.838 -4.284 1.00 81.38 103 SER A C 1
ATOM 795 O O . SER A 1 103 ? 7.130 3.498 -4.956 1.00 81.38 103 SER A O 1
ATOM 797 N N . HIS A 1 104 ? 9.245 3.160 -4.356 1.00 80.31 104 HIS A N 1
ATOM 798 C CA . HIS A 1 104 ? 9.406 1.926 -5.145 1.00 80.31 104 HIS A CA 1
ATOM 799 C C . HIS A 1 104 ? 9.151 2.049 -6.664 1.00 80.31 104 HIS A C 1
ATOM 801 O O . HIS A 1 104 ? 8.915 1.054 -7.342 1.00 80.31 104 HIS A O 1
ATOM 807 N N . CYS A 1 105 ? 9.343 3.236 -7.244 1.00 85.50 105 CYS A N 1
ATOM 808 C CA . CYS A 1 105 ? 9.232 3.480 -8.690 1.00 85.50 105 CYS A CA 1
ATOM 809 C C . CYS A 1 105 ? 10.313 2.810 -9.557 1.00 85.50 105 CYS A C 1
ATOM 811 O O . CYS A 1 105 ? 10.343 2.987 -10.774 1.00 85.50 105 CYS A O 1
ATOM 813 N N . VAL A 1 106 ? 11.241 2.070 -8.949 1.00 86.06 106 VAL A N 1
ATOM 814 C CA . VAL A 1 106 ? 12.333 1.383 -9.639 1.00 86.06 106 VAL A CA 1
ATOM 815 C C . VAL A 1 106 ? 12.505 -0.002 -9.031 1.00 86.06 106 VAL A C 1
ATOM 817 O O . VAL A 1 106 ? 12.663 -0.134 -7.818 1.00 86.06 106 VAL A O 1
ATOM 820 N N . THR A 1 107 ? 12.533 -1.032 -9.874 1.00 84.81 107 THR A N 1
ATOM 821 C CA . THR A 1 107 ? 12.790 -2.412 -9.447 1.00 84.81 107 THR A CA 1
ATOM 822 C C . THR A 1 107 ? 13.659 -3.152 -10.458 1.00 84.81 107 THR A C 1
ATOM 824 O O . THR A 1 107 ? 13.822 -2.729 -11.603 1.00 84.81 107 THR A O 1
ATOM 827 N N . VAL A 1 108 ? 14.241 -4.272 -10.038 1.00 84.69 108 VAL A N 1
ATOM 828 C CA . VAL A 1 108 ? 14.865 -5.231 -10.950 1.00 84.69 108 VAL A CA 1
ATOM 829 C C . VAL A 1 108 ? 13.865 -6.352 -11.154 1.00 84.69 108 VAL A C 1
ATOM 831 O O . VAL A 1 108 ? 13.520 -7.035 -10.197 1.00 84.69 108 VAL A O 1
ATOM 834 N N . SER A 1 109 ? 13.412 -6.548 -12.390 1.00 86.06 109 SER A N 1
ATOM 835 C CA . SER A 1 109 ? 12.470 -7.618 -12.726 1.00 86.06 109 SER A CA 1
ATOM 836 C C . SER A 1 109 ? 12.743 -8.165 -14.132 1.00 86.06 109 SER A C 1
ATOM 838 O O . SER A 1 109 ? 13.179 -7.415 -15.016 1.00 86.06 109 SER A O 1
ATOM 840 N N . PRO A 1 110 ? 12.578 -9.477 -14.377 1.00 84.56 110 PRO A N 1
ATOM 841 C CA . PRO A 1 110 ? 12.772 -10.053 -15.706 1.00 84.56 110 PRO A CA 1
ATOM 842 C C . PRO A 1 110 ? 11.679 -9.630 -16.702 1.00 84.56 110 PRO A C 1
ATOM 844 O O . PRO A 1 110 ? 11.949 -9.569 -17.906 1.00 84.56 110 PRO A O 1
ATOM 847 N N . THR A 1 111 ? 10.469 -9.317 -16.226 1.00 85.00 111 THR A N 1
ATOM 848 C CA . THR A 1 111 ? 9.303 -8.975 -17.054 1.00 85.00 111 THR A CA 1
ATOM 849 C C . THR A 1 111 ? 8.535 -7.784 -16.474 1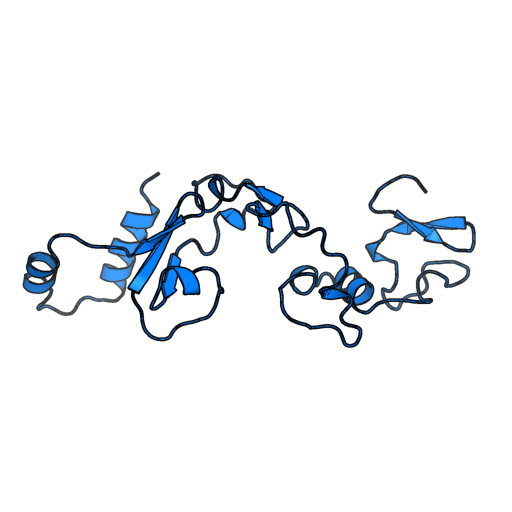.00 85.00 111 THR A C 1
ATOM 851 O O . THR A 1 111 ? 8.671 -7.458 -15.303 1.00 85.00 111 THR A O 1
ATOM 854 N N . GLU A 1 112 ? 7.743 -7.095 -17.299 1.00 82.25 112 GLU A N 1
ATOM 855 C CA . GLU A 1 112 ? 6.921 -5.960 -16.838 1.00 82.25 112 GLU A CA 1
ATOM 856 C C . GLU A 1 112 ? 5.774 -6.417 -15.925 1.00 82.25 112 GLU A C 1
ATOM 858 O O . GLU A 1 112 ? 5.393 -5.693 -15.013 1.00 82.25 112 GLU A O 1
ATOM 863 N N . SER A 1 113 ? 5.256 -7.632 -16.129 1.00 78.38 113 SER A N 1
ATOM 864 C CA . SER A 1 113 ? 4.192 -8.210 -15.301 1.00 78.38 113 SER A CA 1
ATOM 865 C C . SER A 1 113 ? 4.650 -8.539 -13.884 1.00 78.38 113 SER A C 1
ATOM 867 O O . SER A 1 113 ? 3.869 -8.391 -12.958 1.00 78.38 113 SER A O 1
ATOM 869 N N . GLU A 1 114 ? 5.906 -8.955 -13.716 1.00 79.62 114 GLU A N 1
ATOM 870 C CA . GLU A 1 114 ? 6.483 -9.286 -12.405 1.00 79.62 114 GLU A CA 1
ATOM 871 C C . GLU A 1 114 ? 7.022 -8.043 -11.676 1.00 79.62 114 GLU A C 1
ATOM 873 O O . GLU A 1 114 ? 7.499 -8.138 -10.549 1.00 79.62 114 GLU A O 1
ATOM 878 N N . ALA A 1 115 ? 7.007 -6.865 -12.307 1.00 78.19 115 ALA A N 1
ATOM 879 C CA . ALA A 1 115 ? 7.530 -5.646 -11.694 1.00 78.19 115 ALA A CA 1
ATOM 880 C C . ALA A 1 115 ? 6.602 -5.083 -10.598 1.00 78.19 115 ALA A C 1
ATOM 882 O O . ALA A 1 115 ? 7.088 -4.420 -9.685 1.00 78.19 115 ALA A O 1
ATOM 883 N N . ASP A 1 116 ? 5.297 -5.380 -10.658 1.00 73.12 116 ASP A N 1
ATOM 884 C CA . ASP A 1 116 ? 4.294 -4.933 -9.672 1.00 73.12 116 ASP A CA 1
ATOM 885 C C . ASP A 1 116 ? 4.227 -5.851 -8.434 1.00 73.12 116 ASP A C 1
ATOM 887 O O . ASP A 1 116 ? 3.675 -5.468 -7.407 1.00 73.12 116 ASP A O 1
ATOM 891 N N . ASP A 1 117 ? 4.835 -7.042 -8.492 1.00 68.56 117 ASP A N 1
ATOM 892 C CA . ASP A 1 117 ? 4.734 -8.058 -7.433 1.00 68.56 117 ASP A CA 1
ATOM 893 C C . ASP A 1 117 ? 5.599 -7.739 -6.196 1.00 68.56 117 ASP A C 1
ATOM 895 O O . ASP A 1 117 ? 5.630 -8.516 -5.244 1.00 68.56 117 ASP A O 1
ATOM 899 N N . HIS A 1 118 ? 6.340 -6.620 -6.196 1.00 65.31 118 HIS A N 1
ATOM 900 C CA . HIS A 1 118 ? 7.279 -6.216 -5.132 1.00 65.31 118 HIS A CA 1
ATOM 901 C C . HIS A 1 118 ? 8.291 -7.315 -4.738 1.00 65.31 118 HIS A C 1
ATOM 903 O O . HIS A 1 118 ? 8.936 -7.261 -3.687 1.00 65.31 118 HIS A O 1
ATOM 909 N N . LEU A 1 119 ? 8.473 -8.317 -5.602 1.00 69.00 119 LEU A N 1
ATOM 910 C CA . LEU A 1 119 ? 9.396 -9.416 -5.392 1.00 69.00 119 LEU A CA 1
ATOM 911 C C . LEU A 1 119 ? 10.817 -8.956 -5.698 1.00 69.00 119 LEU A C 1
ATOM 913 O O . LEU A 1 119 ?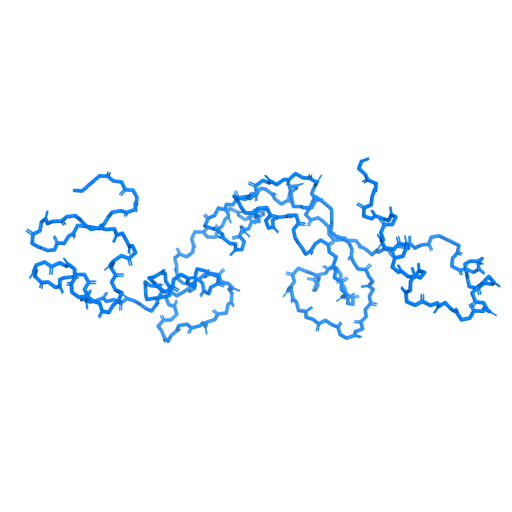 11.110 -8.325 -6.713 1.00 69.00 119 LEU A O 1
ATOM 917 N N . TYR A 1 120 ? 11.744 -9.316 -4.817 1.00 70.19 120 TYR A N 1
ATOM 918 C CA . TYR A 1 120 ? 13.154 -9.085 -5.077 1.00 70.19 120 TYR A CA 1
ATOM 919 C C . TYR A 1 120 ? 13.675 -10.101 -6.100 1.00 70.19 120 TYR A C 1
ATOM 921 O O . TYR A 1 120 ? 13.847 -11.285 -5.787 1.00 70.19 120 TYR A O 1
ATOM 929 N N . HIS A 1 121 ? 14.009 -9.635 -7.304 1.00 75.62 121 HIS A N 1
ATOM 930 C CA . HIS A 1 121 ? 14.707 -10.454 -8.290 1.00 75.62 121 HIS A CA 1
ATOM 931 C C . HIS A 1 121 ? 16.215 -10.191 -8.253 1.00 75.62 121 HIS A C 1
ATOM 933 O O . HIS A 1 121 ? 16.692 -9.060 -8.306 1.00 75.62 121 HIS A O 1
ATOM 939 N N . ARG A 1 122 ? 17.000 -11.275 -8.223 1.00 73.88 122 ARG A N 1
ATOM 940 C CA . ARG A 1 122 ? 18.473 -11.210 -8.270 1.00 73.88 122 ARG A CA 1
ATOM 941 C C . ARG A 1 122 ? 19.028 -10.844 -9.651 1.00 73.88 122 ARG A C 1
ATOM 943 O O . ARG A 1 122 ? 20.224 -10.588 -9.776 1.00 73.88 122 ARG A O 1
ATOM 950 N N . HIS A 1 123 ? 18.203 -10.918 -10.690 1.00 76.94 123 HIS A N 1
ATOM 951 C CA . HIS A 1 123 ? 18.573 -10.691 -12.085 1.00 76.94 123 HIS A CA 1
ATOM 952 C C . HIS A 1 123 ? 17.334 -10.224 -12.848 1.00 76.94 123 HIS A C 1
ATOM 954 O O . HIS A 1 123 ? 16.226 -10.662 -12.545 1.00 76.94 123 HIS A O 1
ATOM 960 N N . GLY A 1 124 ? 17.523 -9.375 -13.852 1.00 85.06 124 GLY A N 1
ATOM 961 C CA . GLY A 1 124 ? 16.434 -8.831 -14.653 1.00 85.06 124 GLY A CA 1
ATOM 962 C C . GLY A 1 124 ? 16.857 -7.559 -15.371 1.00 85.06 124 GLY A C 1
ATOM 963 O O . GLY A 1 124 ? 18.046 -7.237 -15.438 1.00 85.06 124 GLY A O 1
ATOM 964 N N . PHE A 1 125 ? 15.875 -6.835 -15.893 1.00 82.25 125 PHE A N 1
ATOM 965 C CA . PHE A 1 125 ? 16.071 -5.485 -16.402 1.00 82.25 125 PHE A CA 1
ATOM 966 C C . PHE A 1 125 ? 15.834 -4.484 -15.274 1.00 82.25 125 PHE A C 1
ATOM 968 O O . PHE A 1 125 ? 15.058 -4.749 -14.355 1.00 82.25 125 PHE A O 1
ATOM 975 N N . LEU A 1 126 ? 16.497 -3.330 -15.354 1.00 82.81 126 LEU A N 1
ATOM 976 C CA . LEU A 1 126 ? 16.137 -2.197 -14.515 1.00 82.81 126 LEU A CA 1
ATOM 977 C C . LEU A 1 126 ? 14.810 -1.644 -15.040 1.00 82.81 126 LEU A C 1
ATOM 979 O O . LEU A 1 126 ? 14.753 -1.105 -16.146 1.00 82.81 126 LEU A O 1
ATOM 983 N N . MET A 1 127 ? 13.750 -1.849 -14.273 1.00 85.50 127 MET A N 1
ATOM 984 C CA . MET A 1 127 ? 12.402 -1.402 -14.583 1.00 85.50 127 MET A CA 1
ATOM 985 C C . MET A 1 127 ? 12.146 -0.078 -13.876 1.00 85.50 127 MET A C 1
ATOM 987 O O . MET A 1 127 ? 12.512 0.084 -12.711 1.00 85.50 127 MET A O 1
ATOM 991 N N . ILE A 1 128 ? 11.510 0.854 -14.575 1.00 86.44 128 ILE A N 1
ATOM 992 C CA . ILE A 1 128 ? 11.061 2.131 -14.027 1.00 86.44 128 ILE A CA 1
ATOM 993 C C . ILE A 1 128 ? 9.549 2.201 -14.184 1.00 86.44 128 ILE A C 1
ATOM 995 O O . ILE A 1 128 ? 9.020 1.901 -15.257 1.00 86.44 128 ILE A O 1
ATOM 999 N N . ARG A 1 129 ? 8.871 2.600 -13.114 1.00 84.50 129 ARG A N 1
ATOM 1000 C CA . ARG A 1 129 ? 7.448 2.903 -13.099 1.00 84.50 129 ARG A CA 1
ATOM 1001 C C . ARG A 1 129 ? 7.254 4.400 -13.270 1.00 84.50 129 ARG A C 1
ATOM 1003 O O . ARG A 1 129 ? 7.933 5.184 -12.613 1.00 84.50 129 ARG A O 1
ATOM 1010 N N . LYS A 1 130 ? 6.331 4.792 -14.145 1.00 84.75 130 LYS A N 1
ATOM 1011 C CA . LYS A 1 130 ? 5.903 6.185 -14.291 1.00 84.75 130 LYS A CA 1
ATOM 1012 C C . LYS A 1 130 ? 4.424 6.246 -14.638 1.00 84.75 130 LYS A C 1
ATOM 1014 O O . LYS A 1 130 ? 4.008 5.606 -15.606 1.00 84.75 130 LYS A O 1
ATOM 1019 N N . GLY A 1 131 ? 3.651 7.002 -13.860 1.00 83.12 131 GLY A N 1
ATOM 1020 C CA . GLY A 1 131 ? 2.192 7.063 -13.986 1.00 83.12 131 GLY A CA 1
ATOM 1021 C C . GLY A 1 131 ? 1.564 5.667 -14.007 1.00 83.12 131 GLY A C 1
ATOM 1022 O O . GLY A 1 131 ? 0.887 5.299 -14.963 1.00 83.12 131 GLY A O 1
ATOM 1023 N N . GLY A 1 132 ? 1.938 4.824 -13.044 1.00 80.69 132 GLY A N 1
ATOM 1024 C CA . GLY A 1 132 ? 1.423 3.462 -12.879 1.00 80.69 132 GLY A CA 1
ATOM 1025 C C . GLY A 1 132 ? 1.972 2.409 -13.837 1.00 80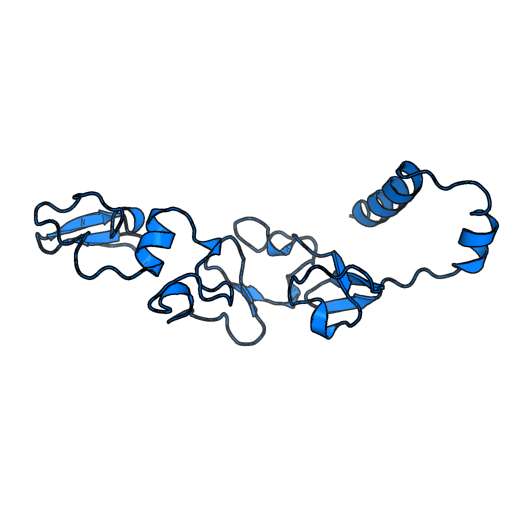.69 132 GLY A C 1
ATOM 1026 O O . GLY A 1 132 ? 1.820 1.218 -13.556 1.00 80.69 132 GLY A O 1
ATOM 1027 N N . ASN A 1 133 ? 2.642 2.809 -14.919 1.00 86.75 133 ASN A N 1
ATOM 1028 C CA . ASN A 1 133 ? 3.092 1.911 -15.979 1.00 86.75 133 ASN A CA 1
ATOM 1029 C C . ASN A 1 133 ? 4.568 1.544 -15.819 1.00 86.75 133 ASN A C 1
ATOM 1031 O O . ASN A 1 133 ? 5.426 2.420 -15.698 1.00 86.75 133 ASN A O 1
ATOM 1035 N N . TRP A 1 134 ? 4.862 0.246 -15.858 1.00 86.94 134 TRP A N 1
ATOM 1036 C CA . TRP A 1 134 ? 6.224 -0.276 -15.833 1.00 86.94 134 TRP A CA 1
ATOM 1037 C C . TRP A 1 134 ? 6.828 -0.307 -17.234 1.00 86.94 134 TRP A C 1
ATOM 1039 O O . TRP A 1 134 ? 6.195 -0.749 -18.191 1.00 86.94 134 TRP A O 1
ATOM 1049 N N . GLY A 1 135 ? 8.081 0.123 -17.343 1.00 85.88 135 GLY A N 1
ATOM 1050 C CA . GLY A 1 135 ? 8.862 0.035 -18.567 1.00 85.88 135 GLY A CA 1
ATOM 1051 C C . GLY A 1 135 ? 10.318 -0.307 -18.287 1.00 85.88 135 GLY A C 1
ATOM 1052 O O . GLY A 1 135 ? 10.875 0.025 -17.240 1.00 85.88 135 GLY A O 1
ATOM 1053 N N . LYS A 1 136 ? 10.960 -0.969 -19.249 1.00 85.56 136 LYS A N 1
ATOM 1054 C CA . LYS A 1 136 ? 12.397 -1.258 -19.193 1.00 85.56 136 LYS A CA 1
ATOM 1055 C C . LYS A 1 136 ? 13.184 0.026 -19.419 1.00 85.56 136 LYS A C 1
ATOM 1057 O O . LYS A 1 136 ? 12.972 0.711 -20.419 1.00 85.56 136 LYS A O 1
ATOM 1062 N N . LEU A 1 137 ? 14.148 0.316 -18.548 1.00 80.44 137 LEU A N 1
ATOM 1063 C CA . LEU A 1 137 ? 15.108 1.379 -18.812 1.00 80.44 137 LEU A CA 1
ATOM 1064 C C . LEU A 1 137 ? 16.037 0.948 -19.951 1.00 80.44 137 LEU A C 1
ATOM 1066 O O . LEU A 1 137 ? 16.913 0.098 -19.778 1.00 80.44 137 LEU A O 1
ATOM 1070 N N . CYS A 1 138 ? 15.864 1.562 -21.116 1.00 70.50 138 CYS A N 1
ATOM 1071 C CA . CYS A 1 138 ? 16.791 1.441 -22.230 1.00 70.50 138 CYS A CA 1
ATOM 1072 C C . CYS A 1 138 ? 17.723 2.656 -22.245 1.00 70.50 138 CYS A C 1
ATOM 1074 O O . CYS A 1 138 ? 17.271 3.788 -22.383 1.00 70.50 138 CYS A O 1
ATOM 1076 N N . LEU A 1 139 ? 19.029 2.420 -22.115 1.00 64.88 139 LEU A N 1
ATOM 1077 C CA . LEU A 1 139 ? 20.042 3.438 -22.378 1.00 64.88 139 LEU A CA 1
ATOM 1078 C C . LEU A 1 139 ? 20.459 3.325 -23.845 1.00 64.88 139 LEU A C 1
ATOM 1080 O O . LEU A 1 139 ? 20.993 2.295 -24.267 1.00 64.88 139 LEU A O 1
ATOM 1084 N N . GLU A 1 140 ? 20.209 4.369 -24.629 1.00 57.12 140 GLU A N 1
ATOM 1085 C CA . GLU A 1 140 ? 20.770 4.471 -25.975 1.00 57.12 140 GLU A CA 1
ATOM 1086 C C . GLU A 1 140 ? 22.304 4.606 -25.887 1.00 57.12 140 GLU A C 1
ATOM 1088 O O . GLU A 1 140 ? 22.841 5.171 -24.935 1.00 57.12 140 GLU A O 1
ATOM 1093 N N . ASN A 1 141 ? 23.025 4.048 -26.863 1.00 55.97 141 ASN A N 1
ATOM 1094 C CA . ASN A 1 141 ? 24.494 4.061 -26.943 1.00 55.97 141 ASN A CA 1
ATOM 1095 C C . ASN A 1 141 ? 25.264 3.345 -25.816 1.00 55.97 141 ASN A C 1
ATOM 1097 O O . ASN A 1 141 ? 26.361 3.760 -25.436 1.00 55.97 141 ASN A O 1
ATOM 1101 N N . PHE A 1 142 ? 24.795 2.170 -25.383 1.00 54.25 142 PHE A N 1
ATOM 1102 C CA . PHE A 1 142 ? 25.577 1.297 -24.491 1.00 54.25 142 PHE A CA 1
ATOM 1103 C C . PHE A 1 142 ? 26.997 1.008 -25.027 1.00 54.25 142 PHE A C 1
ATOM 1105 O O . PHE A 1 142 ? 27.939 0.904 -24.255 1.00 54.25 142 PHE A O 1
ATOM 1112 N N . ASN A 1 143 ? 27.190 0.953 -26.352 1.00 47.62 143 ASN A N 1
ATOM 1113 C CA . ASN A 1 143 ? 28.504 0.723 -26.968 1.00 47.62 143 ASN A CA 1
ATOM 1114 C C . ASN A 1 143 ? 29.484 1.906 -26.855 1.00 47.62 143 ASN A C 1
ATOM 1116 O O . ASN A 1 143 ? 30.689 1.664 -26.850 1.00 47.62 143 ASN A O 1
ATOM 1120 N N . GLU A 1 144 ? 29.016 3.156 -26.774 1.00 50.88 144 GLU A N 1
ATOM 1121 C CA . GLU A 1 144 ? 29.899 4.303 -26.493 1.00 50.88 144 GLU A CA 1
ATOM 1122 C C . GLU A 1 144 ? 30.176 4.411 -24.993 1.00 50.88 144 GLU A C 1
ATOM 1124 O O . GLU A 1 144 ? 31.332 4.567 -24.605 1.00 50.88 144 GLU A O 1
ATOM 1129 N N . ILE A 1 145 ? 29.155 4.187 -24.155 1.00 49.56 145 IL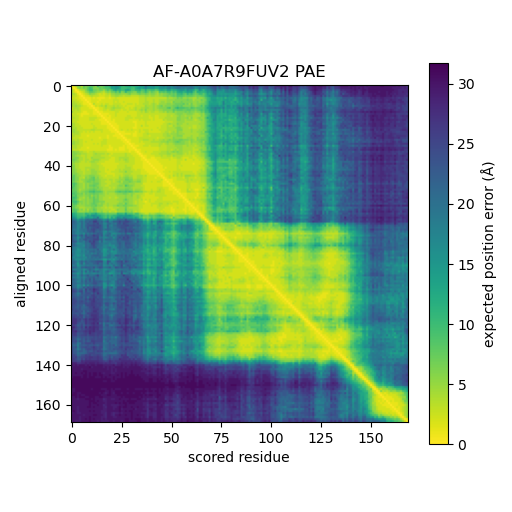E A N 1
ATOM 1130 C CA . ILE A 1 145 ? 29.295 4.160 -22.692 1.00 49.56 145 ILE A CA 1
ATOM 1131 C C . ILE A 1 145 ? 30.275 3.057 -22.265 1.00 49.56 145 ILE A C 1
ATOM 1133 O O . ILE A 1 145 ? 31.129 3.297 -21.421 1.00 49.56 145 ILE A O 1
ATOM 1137 N N . VAL A 1 146 ? 30.219 1.870 -22.884 1.00 48.88 146 VAL A N 1
ATOM 1138 C CA . VAL A 1 146 ? 31.117 0.744 -22.575 1.00 48.88 146 VAL A CA 1
ATOM 1139 C C . VAL A 1 146 ? 32.526 0.929 -23.146 1.00 48.88 146 VAL A C 1
ATOM 1141 O O . VAL A 1 146 ? 33.487 0.462 -22.540 1.00 48.88 146 VAL A O 1
ATOM 1144 N N . ARG A 1 147 ? 32.691 1.638 -24.271 1.00 46.28 147 ARG A N 1
ATOM 1145 C CA . ARG A 1 147 ? 34.027 1.944 -24.820 1.00 46.28 147 ARG A CA 1
ATOM 1146 C C . ARG A 1 147 ? 34.797 2.960 -23.977 1.00 46.28 147 ARG A C 1
ATOM 1148 O O . ARG A 1 147 ? 36.018 2.865 -23.922 1.00 46.28 147 ARG A O 1
ATOM 1155 N N . GLU A 1 148 ? 34.106 3.867 -23.290 1.00 42.72 148 GLU A N 1
ATOM 1156 C CA . GLU A 1 148 ? 34.690 4.673 -22.205 1.00 42.72 148 GLU A CA 1
ATOM 1157 C C . GLU A 1 148 ? 34.689 3.939 -20.848 1.00 42.72 148 GLU A C 1
ATOM 1159 O O . GLU A 1 148 ? 35.380 4.358 -19.921 1.00 42.72 148 GLU A O 1
ATOM 1164 N N . ALA A 1 149 ? 33.971 2.814 -20.719 1.00 43.31 149 ALA A N 1
ATOM 1165 C CA . ALA A 1 149 ? 33.931 1.988 -19.510 1.00 43.31 149 ALA A CA 1
ATOM 1166 C C . ALA A 1 149 ? 35.009 0.916 -19.392 1.00 43.31 149 ALA A C 1
ATOM 1168 O O . ALA A 1 149 ? 34.962 0.128 -18.446 1.00 43.31 149 ALA A O 1
ATOM 1169 N N . ASP A 1 150 ? 36.022 0.929 -20.256 1.00 46.06 150 ASP A N 1
ATOM 1170 C CA . ASP A 1 150 ? 37.241 0.148 -20.023 1.00 46.06 150 ASP A CA 1
ATOM 1171 C C . ASP A 1 150 ? 38.229 0.855 -19.080 1.00 46.06 150 ASP A C 1
ATOM 1173 O O . ASP A 1 150 ? 39.445 0.753 -19.209 1.00 46.06 150 ASP A O 1
ATOM 1177 N N . THR A 1 151 ? 37.709 1.571 -18.084 1.00 45.75 151 THR A N 1
ATOM 1178 C CA . THR A 1 151 ? 38.430 1.836 -16.840 1.00 45.75 151 THR A CA 1
ATOM 1179 C C . THR A 1 151 ? 37.428 1.794 -15.694 1.00 45.75 151 THR A C 1
ATOM 1181 O O . THR A 1 151 ? 36.585 2.677 -15.593 1.00 45.75 151 THR A O 1
ATOM 1184 N N . HIS A 1 152 ? 37.504 0.733 -14.881 1.00 54.38 152 HIS A N 1
ATOM 1185 C CA . HIS A 1 152 ? 36.917 0.575 -13.539 1.00 54.38 152 HIS A CA 1
ATOM 1186 C C . HIS A 1 152 ? 35.916 1.670 -13.128 1.00 54.38 152 HIS A C 1
ATOM 1188 O O . HIS A 1 152 ? 36.295 2.675 -12.529 1.00 54.38 152 HIS A O 1
ATOM 1194 N N . TRP A 1 153 ? 34.632 1.456 -13.410 1.00 51.50 153 TRP A N 1
ATOM 1195 C CA . TRP A 1 153 ? 33.583 2.318 -12.871 1.00 51.50 153 TRP A CA 1
ATOM 1196 C C . TRP A 1 153 ? 33.506 2.095 -11.365 1.00 51.50 153 TRP A C 1
ATOM 1198 O O . TRP A 1 153 ? 33.281 0.971 -10.906 1.00 51.50 153 TRP A O 1
ATOM 1208 N N . ALA A 1 154 ? 33.711 3.153 -10.584 1.00 55.38 154 ALA A N 1
ATOM 1209 C CA . ALA A 1 154 ? 33.510 3.086 -9.149 1.00 55.38 154 ALA A CA 1
ATOM 1210 C C . ALA A 1 154 ? 32.008 3.178 -8.843 1.00 55.38 154 ALA A C 1
ATOM 1212 O O . ALA A 1 154 ? 31.230 3.766 -9.594 1.00 55.38 154 ALA A O 1
ATOM 1213 N N . ILE A 1 155 ? 31.585 2.640 -7.695 1.00 51.19 155 ILE A N 1
ATOM 1214 C CA . ILE A 1 155 ? 30.189 2.716 -7.212 1.00 51.19 155 ILE A CA 1
ATOM 1215 C C . ILE A 1 155 ? 29.662 4.165 -7.225 1.00 51.19 155 ILE A C 1
ATOM 1217 O O . ILE A 1 155 ? 28.477 4.407 -7.440 1.00 51.19 155 ILE A O 1
ATOM 1221 N N . THR A 1 156 ? 30.550 5.146 -7.068 1.00 52.44 156 THR A N 1
ATOM 1222 C CA . THR A 1 156 ? 30.241 6.577 -7.139 1.00 52.44 156 THR A CA 1
ATOM 1223 C C . THR A 1 156 ? 29.776 7.052 -8.514 1.00 52.44 156 THR A C 1
ATOM 1225 O O . THR A 1 156 ? 29.004 8.005 -8.585 1.00 52.44 156 THR A O 1
ATOM 1228 N N . ASP A 1 157 ? 30.209 6.414 -9.600 1.00 55.91 157 ASP A N 1
ATOM 1229 C CA . ASP A 1 157 ? 29.857 6.806 -10.971 1.00 55.91 157 ASP A CA 1
ATOM 1230 C C . ASP A 1 157 ? 28.476 6.273 -11.353 1.00 55.91 157 ASP A C 1
ATOM 1232 O O . ASP A 1 157 ? 27.657 7.003 -11.916 1.00 55.91 157 ASP A O 1
ATOM 1236 N N . ILE A 1 158 ? 28.165 5.055 -10.899 1.00 60.09 158 ILE A N 1
ATOM 1237 C CA . ILE A 1 158 ? 26.810 4.491 -10.929 1.00 60.09 158 ILE A CA 1
ATOM 1238 C C . ILE A 1 158 ? 25.872 5.350 -10.071 1.00 60.09 158 ILE A C 1
ATOM 1240 O O . ILE A 1 158 ? 24.796 5.736 -10.525 1.00 60.09 158 ILE A O 1
ATOM 1244 N N . GLY A 1 159 ? 26.309 5.733 -8.865 1.00 56.81 159 GLY A N 1
ATOM 1245 C CA . GLY A 1 159 ? 25.555 6.626 -7.985 1.00 56.81 159 GLY A CA 1
ATOM 1246 C C . GLY A 1 159 ? 25.281 7.992 -8.616 1.00 56.81 159 GLY A C 1
ATOM 1247 O O . GLY A 1 159 ? 24.193 8.534 -8.463 1.00 56.81 159 GLY A O 1
ATOM 1248 N N . ARG A 1 160 ? 26.221 8.539 -9.394 1.00 63.12 160 ARG A N 1
ATOM 1249 C CA . ARG A 1 160 ? 26.050 9.826 -10.084 1.00 63.12 160 ARG A CA 1
ATOM 1250 C C . ARG A 1 160 ? 25.083 9.733 -11.265 1.00 63.12 160 ARG A C 1
ATOM 1252 O O . ARG A 1 160 ? 24.336 10.680 -11.499 1.00 63.12 160 ARG A O 1
ATOM 1259 N N . ALA A 1 161 ? 25.087 8.616 -11.992 1.00 58.62 161 ALA A N 1
ATOM 1260 C CA . ALA A 1 161 ? 24.137 8.353 -13.070 1.00 58.62 161 ALA A CA 1
ATOM 1261 C C . ALA A 1 161 ? 22.712 8.156 -12.528 1.00 58.62 161 ALA A C 1
ATOM 1263 O O . ALA A 1 161 ? 21.781 8.786 -13.028 1.00 58.62 161 ALA A O 1
ATOM 1264 N N . ALA A 1 162 ? 22.565 7.380 -11.449 1.00 58.34 162 ALA A N 1
ATOM 1265 C CA . ALA A 1 162 ? 21.299 7.223 -10.738 1.00 58.34 162 ALA A CA 1
ATOM 1266 C C . ALA A 1 162 ? 20.806 8.563 -10.166 1.00 58.34 162 ALA A C 1
ATOM 1268 O O . ALA A 1 162 ? 19.677 8.957 -10.431 1.00 58.34 162 ALA A O 1
ATOM 1269 N N . CYS A 1 163 ? 21.668 9.329 -9.485 1.00 51.81 163 CYS A N 1
ATOM 1270 C CA . CYS A 1 163 ? 21.317 10.666 -8.998 1.00 51.81 163 CYS A CA 1
ATOM 1271 C C . CYS A 1 163 ? 20.896 11.609 -10.127 1.00 51.81 163 CYS A C 1
ATOM 1273 O O . CYS A 1 163 ? 19.936 12.342 -9.955 1.00 51.81 163 CYS A O 1
ATOM 1275 N N . ARG A 1 164 ? 21.562 11.591 -11.289 1.00 53.16 164 ARG A N 1
ATOM 1276 C CA . ARG A 1 164 ? 21.164 12.432 -12.430 1.00 53.16 164 ARG A CA 1
ATOM 1277 C C . ARG A 1 164 ? 19.778 12.085 -12.967 1.00 53.16 164 ARG A C 1
ATOM 1279 O O . ARG A 1 164 ? 19.048 13.003 -13.328 1.00 53.16 164 ARG A O 1
ATOM 1286 N N . ALA A 1 165 ? 19.425 10.801 -12.997 1.00 55.38 165 ALA A N 1
ATOM 1287 C CA . ALA A 1 165 ? 18.078 10.357 -13.342 1.00 55.38 165 ALA A CA 1
ATOM 1288 C C . ALA A 1 165 ? 17.042 10.780 -12.282 1.00 55.38 165 ALA A C 1
ATOM 1290 O O . ALA A 1 165 ? 15.929 11.142 -12.639 1.00 55.38 165 ALA A O 1
ATOM 1291 N N . LEU A 1 166 ? 17.434 10.809 -11.004 1.00 47.31 166 LEU A N 1
ATOM 1292 C CA . LEU A 1 166 ? 16.597 11.247 -9.879 1.00 47.31 166 LEU A CA 1
ATOM 1293 C C . LEU A 1 166 ? 16.461 12.778 -9.757 1.00 47.31 166 LEU A C 1
ATOM 1295 O O . LEU A 1 166 ? 15.535 13.255 -9.116 1.00 47.31 166 LEU A O 1
ATOM 1299 N N . THR A 1 167 ? 17.375 13.564 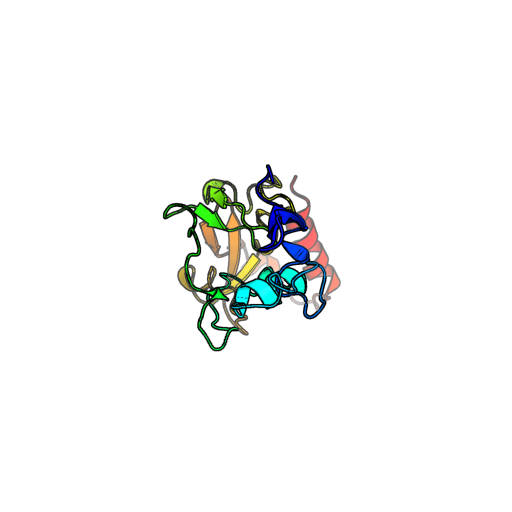-10.335 1.00 44.16 167 THR A N 1
ATOM 1300 C CA . THR A 1 167 ? 17.374 15.041 -10.232 1.00 44.16 167 THR A CA 1
ATOM 1301 C C . THR A 1 167 ? 16.712 15.764 -11.404 1.00 44.16 167 THR A C 1
ATOM 1303 O O . THR A 1 167 ? 16.738 16.992 -11.437 1.00 44.16 167 THR A O 1
ATOM 1306 N N . TYR A 1 168 ? 16.147 15.049 -12.380 1.00 40.72 168 TYR A N 1
ATOM 1307 C CA . TYR A 1 168 ? 15.284 15.681 -13.381 1.00 40.72 168 TYR A CA 1
ATOM 1308 C C . TYR A 1 168 ? 13.899 15.924 -12.763 1.00 40.72 168 TYR A C 1
ATOM 1310 O O . TYR A 1 168 ? 13.007 15.089 -12.868 1.00 40.72 168 TYR A O 1
ATOM 1318 N N . THR A 1 169 ? 13.790 17.062 -12.072 1.00 43.03 169 THR A N 1
ATOM 1319 C CA . THR A 1 169 ? 12.545 17.745 -11.679 1.00 43.03 169 THR A CA 1
ATOM 1320 C C . THR A 1 169 ? 11.909 18.453 -12.864 1.00 43.03 169 THR A C 1
ATOM 1322 O O . THR A 1 169 ? 12.687 19.094 -13.614 1.00 43.03 169 THR A O 1
#

InterPro domains:
  IPR002172 Low-density lipoprotein (LDL) receptor class A repeat [PF00057] (1-36)
  IPR002172 Low-density lipoprotein (LDL) receptor class A repeat [PF00057] (70-105)
  IPR002172 Low-density lipoprotein (LDL) receptor class A repeat [PR00261] (12-33)
  IPR002172 Low-density lipoprotein (LDL) receptor class A repeat [PR00261] (43-64)
  IPR002172 Low-density lipoprotein (LDL) receptor class A repeat [PR00261] (81-102)
  IPR002172 Low-density lipoprotein (LDL) receptor class A repeat [PS50068] (1-37)
  IPR002172 Low-density lipoprotein (LDL) receptor class A repeat [PS50068] (69-106)
  IPR002172 Low-density lipoprotein (LDL) receptor class A repeat [SM00192] (2-38)
  IPR002172 Low-density lipoprotein (LDL) receptor class A repeat [SM00192] (69-107)
  IPR002172 Low-density lipoprotein (LDL) receptor class A repeat [cd00112] (3-36)
  IPR002172 Low-density lipoprotein (LDL) receptor class A repeat [cd00112] (70-105)
  IPR023415 Low-density lipoprotein (LDL) receptor class A, conserved site [PS01209] (83-105)
  IPR036055 LDL receptor-like superfamily [G3DSA:4.10.400.10] (1-33)
  IPR036055 LDL receptor-like superfamily [G3DSA:4.10.400.10] (43-73)
  IPR036055 LDL receptor-like superfamily [G3DSA:4.10.400.10] (74-110)
  IPR036055 LDL receptor-like superfamily [SSF57424] (4-42)
  IPR036055 LDL receptor-like superfamily [SSF57424] (69-108)
  IPR051221 Low-density lipoprotein receptor-related [PTHR22722] (6-114)

Secondary structure (DSSP, 8-state):
--STTEEE-TTS-EEEGGGTTSSS--STT--TTSS--HHHHHHHTT-GGGSSSSS--STTS-TTSS----STTEEEPTTSS-EEEGGGTTSSS--STTSGGGS--EEEESSSGGGTT----SSSEEEEEETTEEEE-PPTTHHHHHHH-SS---HHHHHHHHHHHHT--